Protein AF-A0A015KIU5-F1 (afdb_monomer_lite)

Structure (mmCIF, N/CA/C/O backbone):
data_AF-A0A015KIU5-F1
#
_entry.id   AF-A0A015KIU5-F1
#
loop_
_atom_site.group_PDB
_atom_site.id
_atom_site.type_symbol
_atom_site.label_atom_id
_atom_site.label_alt_id
_atom_site.label_comp_id
_atom_site.label_asym_id
_atom_site.label_entity_id
_atom_site.label_seq_id
_atom_site.pdbx_PDB_ins_code
_atom_site.Cartn_x
_atom_site.Cartn_y
_atom_site.Cartn_z
_atom_site.occupancy
_atom_site.B_iso_or_equiv
_atom_site.auth_seq_id
_atom_site.auth_comp_id
_atom_site.auth_asym_id
_atom_site.auth_atom_id
_atom_site.pdbx_PDB_model_num
ATOM 1 N N . MET A 1 1 ? 1.374 -20.938 0.332 1.00 43.44 1 MET A N 1
ATOM 2 C CA . MET A 1 1 ? 1.729 -19.501 0.377 1.00 43.44 1 MET A CA 1
ATOM 3 C C . MET A 1 1 ? 1.791 -19.027 -1.069 1.00 43.44 1 MET A C 1
ATOM 5 O O . MET A 1 1 ? 2.642 -19.521 -1.791 1.00 43.44 1 MET A O 1
ATOM 9 N N . SER A 1 2 ? 0.833 -18.229 -1.556 1.00 47.91 2 SER A N 1
ATOM 10 C CA . SER A 1 2 ? 0.870 -17.787 -2.961 1.00 47.91 2 SER A CA 1
ATOM 11 C C . SER A 1 2 ? 1.941 -16.708 -3.141 1.00 47.91 2 SER A C 1
ATOM 13 O O . SER A 1 2 ? 2.153 -15.899 -2.233 1.00 47.91 2 SER A O 1
ATOM 15 N N . ALA A 1 3 ? 2.592 -16.682 -4.310 1.00 52.66 3 ALA A N 1
ATOM 16 C CA . ALA A 1 3 ? 3.632 -15.712 -4.683 1.00 52.66 3 ALA A CA 1
ATOM 17 C C . ALA A 1 3 ? 3.230 -14.242 -4.420 1.00 52.66 3 ALA A C 1
ATOM 19 O O . ALA A 1 3 ? 4.080 -13.387 -4.192 1.00 52.66 3 ALA A O 1
ATOM 20 N N . ASN A 1 4 ? 1.923 -13.974 -4.347 1.00 75.88 4 ASN A N 1
ATOM 21 C CA . ASN A 1 4 ? 1.347 -12.664 -4.077 1.00 75.88 4 ASN A CA 1
ATOM 22 C C . ASN A 1 4 ? 1.676 -12.121 -2.667 1.00 75.88 4 ASN A C 1
ATOM 24 O O . ASN A 1 4 ? 1.936 -10.932 -2.511 1.00 75.88 4 ASN A O 1
ATOM 28 N N . LYS A 1 5 ? 1.730 -12.964 -1.620 1.00 92.12 5 LYS A N 1
ATOM 29 C CA . LYS A 1 5 ? 1.952 -12.458 -0.246 1.00 92.12 5 LYS A CA 1
ATOM 30 C C . LYS A 1 5 ? 3.409 -12.081 0.035 1.00 92.12 5 LYS A C 1
ATOM 32 O O . LYS A 1 5 ? 3.657 -11.133 0.772 1.00 92.12 5 LYS A O 1
ATOM 37 N N . PHE A 1 6 ? 4.365 -12.798 -0.552 1.00 94.81 6 PHE A N 1
ATOM 38 C CA . PHE A 1 6 ? 5.786 -12.495 -0.375 1.00 94.81 6 PHE A CA 1
ATOM 39 C C . PHE A 1 6 ? 6.169 -11.173 -1.055 1.00 94.81 6 PHE A C 1
ATOM 41 O O . PHE A 1 6 ? 6.698 -10.281 -0.396 1.00 94.81 6 PHE A O 1
ATOM 48 N N . ALA A 1 7 ? 5.804 -11.006 -2.330 1.00 95.75 7 ALA A N 1
ATOM 49 C CA . ALA A 1 7 ? 6.046 -9.768 -3.073 1.00 95.75 7 ALA A CA 1
ATOM 50 C C . ALA A 1 7 ? 5.358 -8.550 -2.425 1.00 95.75 7 ALA A C 1
ATOM 52 O O . ALA A 1 7 ? 5.914 -7.450 -2.421 1.00 95.75 7 ALA A O 1
ATOM 53 N N . LEU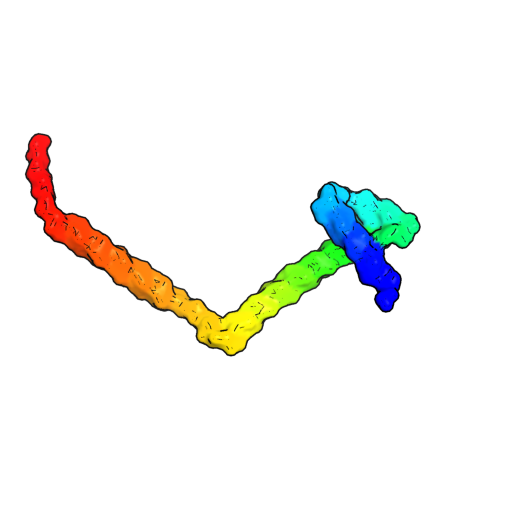 A 1 8 ? 4.172 -8.749 -1.835 1.00 96.44 8 LEU A N 1
ATOM 54 C CA . LEU A 1 8 ? 3.468 -7.716 -1.075 1.00 96.44 8 LEU A CA 1
ATOM 55 C C . LEU A 1 8 ? 4.238 -7.294 0.183 1.00 96.44 8 LEU A C 1
ATOM 57 O O . LEU A 1 8 ? 4.362 -6.100 0.437 1.00 96.44 8 LEU A O 1
ATOM 61 N N . ASN A 1 9 ? 4.777 -8.246 0.951 1.00 97.00 9 ASN A N 1
ATOM 62 C CA . ASN A 1 9 ? 5.579 -7.935 2.137 1.00 97.00 9 ASN A CA 1
ATOM 63 C C . ASN A 1 9 ? 6.840 -7.137 1.776 1.00 97.00 9 ASN A C 1
ATOM 65 O O . ASN A 1 9 ? 7.187 -6.206 2.496 1.00 97.00 9 ASN A O 1
ATOM 69 N N . ILE A 1 10 ? 7.495 -7.468 0.658 1.00 97.12 10 ILE A N 1
ATOM 70 C CA . ILE A 1 10 ? 8.640 -6.694 0.158 1.00 97.12 10 ILE A CA 1
ATOM 71 C C . ILE A 1 10 ? 8.201 -5.272 -0.209 1.00 97.12 10 ILE A C 1
ATOM 73 O O . ILE A 1 10 ? 8.844 -4.318 0.214 1.00 97.12 10 ILE A O 1
ATOM 77 N N . GLY A 1 11 ? 7.094 -5.114 -0.943 1.00 97.31 11 GLY A N 1
ATOM 78 C CA . GLY A 1 11 ? 6.566 -3.789 -1.291 1.00 97.31 11 GLY A CA 1
ATOM 79 C C . GLY A 1 11 ? 6.237 -2.936 -0.060 1.00 97.31 11 GLY A C 1
ATOM 80 O O . GLY A 1 11 ? 6.621 -1.772 -0.000 1.00 97.31 11 GLY A O 1
ATOM 81 N N . LEU A 1 12 ? 5.596 -3.530 0.953 1.00 97.44 12 LEU A N 1
ATOM 82 C CA . LEU A 1 12 ? 5.304 -2.871 2.233 1.00 97.44 12 LEU A CA 1
ATOM 83 C C . LEU A 1 12 ? 6.577 -2.488 2.997 1.00 97.44 12 LEU A C 1
ATOM 85 O O . LEU A 1 12 ? 6.635 -1.416 3.592 1.00 97.44 12 LEU A O 1
ATOM 89 N N . PHE A 1 13 ? 7.597 -3.349 2.977 1.00 97.94 13 PHE A N 1
ATOM 90 C CA . PHE A 1 13 ? 8.886 -3.044 3.586 1.00 97.94 13 PHE A CA 1
ATOM 91 C C . PHE A 1 13 ? 9.545 -1.840 2.902 1.00 97.94 13 PHE A C 1
ATOM 93 O O . PHE A 1 13 ? 9.904 -0.885 3.586 1.00 97.94 13 PHE A O 1
ATOM 100 N N . LEU A 1 14 ? 9.632 -1.839 1.569 1.00 97.44 14 LEU A N 1
ATOM 101 C CA . LEU A 1 14 ? 10.208 -0.730 0.802 1.00 97.44 14 LEU A CA 1
ATOM 102 C C . LEU A 1 14 ? 9.501 0.600 1.108 1.00 97.44 14 LEU A C 1
A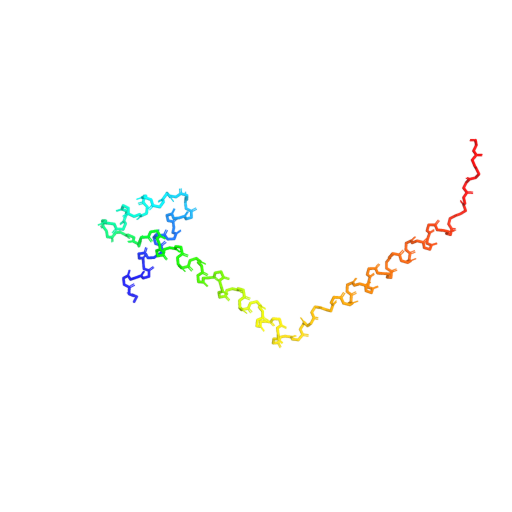TOM 104 O O . LEU A 1 14 ? 10.170 1.576 1.452 1.00 97.44 14 LEU A O 1
ATOM 108 N N . ASP A 1 15 ? 8.167 0.618 1.086 1.00 97.81 15 ASP A N 1
ATOM 109 C CA . ASP A 1 15 ? 7.362 1.785 1.476 1.00 97.81 15 ASP A CA 1
ATOM 110 C C . ASP A 1 15 ? 7.685 2.250 2.909 1.00 97.81 15 ASP A C 1
ATOM 112 O O . ASP A 1 15 ? 7.966 3.427 3.131 1.00 97.81 15 ASP A O 1
ATOM 116 N N . SER A 1 16 ? 7.773 1.326 3.874 1.00 97.06 16 SER A N 1
ATOM 117 C CA . SER A 1 16 ? 8.102 1.659 5.271 1.00 97.06 16 SER A CA 1
ATOM 118 C C . SER A 1 16 ? 9.522 2.205 5.476 1.00 97.06 16 SER A C 1
ATOM 120 O O . SER A 1 16 ? 9.760 2.950 6.424 1.00 97.06 16 SER A O 1
ATOM 122 N N . THR A 1 17 ? 10.462 1.868 4.585 1.00 97.25 17 THR A N 1
ATOM 123 C CA . THR A 1 17 ? 11.835 2.407 4.599 1.00 97.25 17 THR A CA 1
ATOM 124 C C . THR A 1 17 ? 11.954 3.790 3.952 1.00 97.25 17 THR A C 1
ATOM 126 O O . THR A 1 17 ? 13.045 4.353 3.922 1.00 97.25 17 THR A O 1
ATOM 129 N N . GLY A 1 18 ? 10.851 4.345 3.437 1.00 96.75 18 GLY A N 1
ATOM 130 C CA . GLY A 1 18 ? 10.843 5.626 2.732 1.00 96.75 18 GLY A CA 1
ATOM 131 C C . GLY A 1 18 ? 11.283 5.528 1.269 1.00 96.75 18 GLY A C 1
ATOM 132 O O . GLY A 1 18 ? 11.691 6.535 0.692 1.00 96.75 18 GLY A O 1
ATOM 133 N N . SER A 1 19 ? 11.220 4.337 0.662 1.00 97.81 19 SER A N 1
ATOM 134 C CA . SER A 1 19 ? 11.451 4.188 -0.780 1.00 97.81 19 SER A CA 1
ATOM 135 C C . SER A 1 19 ? 10.388 4.950 -1.572 1.00 97.81 19 SER A C 1
ATOM 137 O O . SER A 1 19 ? 9.213 4.936 -1.209 1.00 97.81 19 SER A O 1
ATOM 139 N N . THR A 1 20 ? 10.780 5.586 -2.677 1.00 98.19 20 THR A N 1
ATOM 140 C CA . THR A 1 20 ? 9.819 6.285 -3.542 1.00 98.19 20 THR A CA 1
ATOM 141 C C . THR A 1 20 ? 8.961 5.299 -4.334 1.00 98.19 20 THR A C 1
ATOM 143 O O . THR A 1 20 ? 9.366 4.156 -4.574 1.00 98.19 20 THR A O 1
ATOM 146 N N . ASN A 1 21 ? 7.801 5.754 -4.812 1.00 98.12 21 ASN A N 1
ATOM 147 C CA . ASN A 1 21 ? 6.916 4.941 -5.648 1.00 98.12 21 ASN A CA 1
ATOM 148 C C . ASN A 1 21 ? 7.621 4.446 -6.918 1.00 98.12 21 ASN A C 1
ATOM 150 O O . ASN A 1 21 ? 7.455 3.292 -7.302 1.00 98.12 21 ASN A O 1
ATOM 154 N N . GLU A 1 22 ? 8.482 5.270 -7.520 1.00 98.38 22 GLU A N 1
ATOM 155 C CA . GLU A 1 22 ? 9.275 4.899 -8.695 1.00 98.38 22 GLU A CA 1
ATOM 156 C C . GLU A 1 22 ? 10.270 3.780 -8.371 1.00 98.38 22 GLU A C 1
ATOM 158 O O . GLU A 1 22 ? 10.469 2.876 -9.183 1.00 98.38 22 GLU A O 1
ATOM 163 N N . SER A 1 23 ? 10.873 3.817 -7.178 1.00 98.12 23 SER A N 1
ATOM 164 C CA . SER A 1 23 ? 11.802 2.783 -6.711 1.00 98.12 23 SER A CA 1
ATOM 165 C C . SER A 1 23 ? 11.071 1.458 -6.478 1.00 98.12 23 SER A C 1
ATOM 167 O O . SER A 1 23 ? 11.544 0.401 -6.896 1.00 98.12 23 SER A O 1
ATOM 169 N N . ILE A 1 24 ? 9.879 1.509 -5.877 1.00 97.94 24 ILE A N 1
ATOM 170 C CA . ILE A 1 24 ? 9.016 0.336 -5.679 1.00 97.94 24 ILE A CA 1
ATOM 171 C C . ILE A 1 24 ? 8.558 -0.232 -7.031 1.00 97.94 24 ILE A C 1
ATOM 173 O O . ILE A 1 24 ? 8.609 -1.443 -7.246 1.00 97.94 24 ILE A O 1
ATOM 177 N N . ASP A 1 25 ? 8.178 0.623 -7.980 1.00 98.25 25 ASP A N 1
ATOM 178 C CA . ASP A 1 25 ? 7.761 0.199 -9.317 1.00 98.25 25 ASP A CA 1
ATOM 179 C C . ASP A 1 25 ? 8.924 -0.359 -10.149 1.00 98.25 25 ASP A C 1
ATOM 181 O O . ASP A 1 25 ? 8.724 -1.265 -10.961 1.00 98.25 25 ASP A O 1
ATOM 185 N N . ALA A 1 26 ? 10.151 0.119 -9.938 1.00 98.19 26 ALA A N 1
ATOM 186 C CA . ALA A 1 26 ? 11.341 -0.485 -10.530 1.00 98.19 26 ALA A CA 1
ATOM 187 C C . ALA A 1 26 ? 11.556 -1.917 -10.009 1.00 98.19 26 ALA A C 1
ATOM 189 O O . ALA A 1 26 ? 11.748 -2.835 -10.808 1.00 98.19 26 ALA A O 1
ATOM 190 N N . MET A 1 27 ? 11.433 -2.126 -8.693 1.00 96.75 27 MET A N 1
ATOM 191 C CA . MET A 1 27 ? 11.511 -3.454 -8.067 1.00 96.75 27 MET A CA 1
ATOM 192 C C . MET A 1 27 ? 10.374 -4.380 -8.527 1.00 96.75 27 MET A C 1
ATOM 194 O O . MET A 1 27 ? 10.574 -5.585 -8.705 1.00 96.75 27 MET A O 1
ATOM 198 N N . HIS A 1 28 ? 9.195 -3.817 -8.797 1.00 96.69 28 HIS A N 1
ATOM 199 C CA . HIS A 1 28 ? 8.081 -4.542 -9.394 1.00 96.69 28 HIS A CA 1
ATOM 200 C C . HIS A 1 28 ? 8.370 -4.989 -10.832 1.00 96.69 28 HIS A C 1
ATOM 202 O O . HIS A 1 28 ? 8.124 -6.146 -11.173 1.00 96.69 28 HIS A O 1
ATOM 208 N N . LYS A 1 29 ? 8.941 -4.110 -11.666 1.00 97.50 29 LYS A N 1
ATOM 209 C CA . LYS A 1 29 ? 9.281 -4.412 -13.069 1.00 97.50 29 LYS A CA 1
ATOM 210 C C . LYS A 1 29 ? 10.280 -5.561 -13.209 1.00 97.50 29 LYS A C 1
ATOM 212 O O . LYS A 1 29 ? 10.200 -6.304 -14.181 1.00 97.50 29 LYS A O 1
ATOM 217 N N . ILE A 1 30 ? 11.185 -5.727 -12.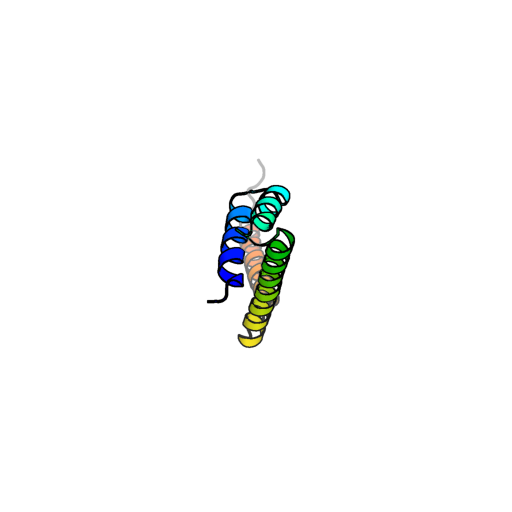243 1.00 96.50 30 ILE A N 1
ATOM 218 C CA . ILE A 1 30 ? 12.130 -6.857 -12.201 1.00 96.50 30 ILE A CA 1
ATOM 219 C C . ILE A 1 30 ? 11.570 -8.095 -11.474 1.00 96.50 30 ILE A C 1
ATOM 221 O O . ILE A 1 30 ? 12.289 -9.072 -11.283 1.00 96.50 30 ILE A O 1
ATOM 225 N N . GLY A 1 31 ? 10.298 -8.069 -11.061 1.00 94.94 31 GLY A N 1
ATOM 226 C CA . GLY A 1 31 ? 9.602 -9.204 -10.450 1.00 94.94 31 GLY A CA 1
ATOM 227 C C . GLY A 1 31 ? 9.915 -9.449 -8.971 1.00 94.94 31 GLY A C 1
ATOM 228 O O . GLY A 1 31 ? 9.561 -10.505 -8.450 1.00 94.94 31 GLY A O 1
ATOM 229 N N . VAL A 1 32 ? 10.566 -8.505 -8.283 1.00 94.75 32 VAL A N 1
ATOM 230 C CA . VAL A 1 32 ? 10.963 -8.660 -6.871 1.00 94.75 32 VAL A CA 1
ATOM 231 C C . VAL A 1 32 ? 9.836 -8.267 -5.911 1.00 94.75 32 VAL A C 1
ATOM 233 O O . VAL A 1 32 ? 9.652 -8.911 -4.878 1.00 94.75 32 VAL A O 1
ATOM 236 N N . SER A 1 33 ? 9.063 -7.230 -6.237 1.00 96.44 33 SER A N 1
ATOM 237 C CA . SER A 1 33 ? 7.980 -6.717 -5.388 1.00 96.44 33 SER A CA 1
ATOM 238 C C . SER A 1 33 ? 6.663 -6.532 -6.146 1.00 96.44 33 SER A C 1
ATOM 240 O O . SER A 1 33 ? 6.552 -6.754 -7.354 1.00 96.44 33 SER A O 1
ATOM 242 N N . VAL A 1 34 ? 5.630 -6.105 -5.421 1.00 96.81 34 VAL A N 1
ATOM 243 C CA . VAL A 1 34 ? 4.433 -5.495 -6.020 1.00 96.81 34 VAL A CA 1
ATOM 244 C C . VAL A 1 34 ? 4.691 -4.025 -6.377 1.00 96.81 34 VAL A C 1
ATOM 246 O O . VAL A 1 34 ? 5.638 -3.428 -5.862 1.00 96.81 34 VAL A O 1
ATOM 249 N N . CYS A 1 35 ? 3.849 -3.448 -7.239 1.00 97.00 35 CYS A N 1
ATOM 250 C CA . CYS A 1 35 ? 3.885 -2.021 -7.569 1.00 97.00 35 CYS A CA 1
ATOM 251 C C . CYS A 1 35 ? 3.407 -1.149 -6.400 1.00 97.00 35 CYS A C 1
ATOM 253 O O . CYS A 1 35 ? 2.649 -1.611 -5.536 1.00 97.00 35 CYS A O 1
ATOM 255 N N . ALA A 1 36 ? 3.784 0.129 -6.415 1.00 97.81 36 ALA A N 1
ATOM 256 C CA . ALA A 1 36 ? 3.412 1.097 -5.385 1.00 97.81 36 ALA A CA 1
ATOM 257 C C . ALA A 1 36 ? 1.885 1.187 -5.205 1.00 97.81 36 ALA A C 1
ATOM 259 O O . ALA A 1 36 ? 1.378 1.133 -4.086 1.00 97.81 36 ALA A O 1
ATOM 260 N N . GLY A 1 37 ? 1.126 1.165 -6.307 1.00 97.56 37 GLY A N 1
ATOM 261 C CA . GLY A 1 37 ? -0.340 1.180 -6.253 1.00 97.56 37 GLY A CA 1
ATOM 262 C C . GLY A 1 37 ? -0.951 -0.019 -5.510 1.00 97.56 37 GLY A C 1
ATOM 263 O O . GLY A 1 37 ? -1.978 0.115 -4.844 1.00 97.56 37 GLY A O 1
ATOM 264 N N . THR A 1 38 ? -0.310 -1.192 -5.561 1.00 96.81 38 THR A N 1
ATOM 265 C CA . THR A 1 38 ? -0.760 -2.367 -4.794 1.00 96.81 38 THR A CA 1
ATOM 266 C C . THR A 1 38 ? -0.489 -2.191 -3.300 1.00 96.81 38 THR A C 1
ATOM 268 O O . THR A 1 38 ? -1.324 -2.580 -2.477 1.00 96.81 38 THR A O 1
ATOM 271 N N . VAL A 1 39 ? 0.647 -1.585 -2.943 1.00 96.94 39 VAL A N 1
ATOM 272 C CA . VAL A 1 39 ? 0.985 -1.245 -1.553 1.00 96.94 39 VAL A CA 1
ATOM 273 C C . VAL A 1 39 ? -0.039 -0.262 -0.980 1.00 96.94 39 VAL A C 1
ATOM 275 O O . VAL A 1 39 ? -0.617 -0.527 0.078 1.00 96.94 39 VAL A O 1
ATOM 278 N N . ASP A 1 40 ? -0.352 0.807 -1.711 1.00 97.44 40 ASP A N 1
ATOM 279 C CA . ASP A 1 40 ? -1.327 1.822 -1.294 1.00 97.44 40 ASP A CA 1
ATOM 280 C C . ASP A 1 40 ? -2.741 1.261 -1.140 1.00 97.44 40 ASP A C 1
ATOM 282 O O . ASP A 1 40 ? -3.436 1.548 -0.155 1.00 97.44 40 ASP A O 1
ATOM 286 N N . LEU A 1 41 ? -3.169 0.401 -2.070 1.00 96.50 41 LEU A N 1
ATOM 287 C CA . LEU A 1 41 ? -4.454 -0.283 -1.965 1.00 96.50 41 LEU A CA 1
ATOM 288 C C . LEU A 1 41 ? -4.515 -1.152 -0.701 1.00 96.50 41 LEU A C 1
ATOM 290 O O . LEU A 1 41 ? -5.537 -1.169 -0.006 1.00 96.50 41 LEU A O 1
ATOM 294 N N . HIS A 1 42 ? -3.423 -1.851 -0.383 1.00 95.88 42 HIS A N 1
ATOM 295 C CA . HIS A 1 42 ? -3.341 -2.686 0.808 1.00 95.88 42 HIS A CA 1
ATOM 296 C C . HIS A 1 42 ? -3.396 -1.857 2.098 1.00 95.88 42 HIS A C 1
ATOM 298 O O . HIS A 1 42 ? -4.204 -2.159 2.979 1.00 95.88 42 HIS A O 1
ATOM 304 N N . LYS A 1 43 ? -2.620 -0.769 2.184 1.00 95.12 43 LYS A N 1
ATOM 305 C CA . LYS A 1 43 ? -2.645 0.180 3.312 1.00 95.12 43 LYS A CA 1
ATOM 306 C C . LYS A 1 43 ? -4.041 0.768 3.513 1.00 95.12 43 LYS A C 1
ATOM 308 O O . LYS A 1 43 ? -4.566 0.773 4.626 1.00 95.12 43 LYS A O 1
ATOM 313 N N . THR A 1 44 ? -4.688 1.176 2.422 1.00 95.56 44 THR A N 1
ATOM 314 C CA . THR A 1 44 ? -6.054 1.716 2.443 1.00 95.56 44 THR A CA 1
ATOM 315 C C . THR A 1 44 ? -7.068 0.682 2.928 1.00 95.56 44 THR A C 1
ATOM 317 O O . THR A 1 44 ? -7.988 1.018 3.677 1.00 95.56 44 THR A O 1
ATOM 320 N N . LYS A 1 45 ? -6.916 -0.585 2.523 1.00 95.31 45 LYS A N 1
ATOM 321 C CA . LYS A 1 45 ? -7.766 -1.676 3.006 1.00 95.31 45 LYS A CA 1
ATOM 322 C C . LYS A 1 45 ? -7.599 -1.880 4.513 1.00 95.31 45 LYS A C 1
ATOM 324 O O . LYS A 1 45 ? -8.603 -1.882 5.213 1.00 95.31 45 LYS A O 1
ATOM 329 N N . ILE A 1 46 ? -6.363 -1.945 5.013 1.00 92.50 46 ILE A N 1
ATOM 330 C CA . ILE A 1 46 ? -6.084 -2.064 6.453 1.00 92.50 46 ILE A CA 1
ATOM 331 C C . ILE A 1 46 ? -6.706 -0.896 7.229 1.00 92.50 46 ILE A C 1
ATOM 333 O O . ILE A 1 46 ? -7.377 -1.120 8.233 1.00 92.50 46 ILE A O 1
ATOM 337 N N . ALA A 1 47 ? -6.534 0.342 6.759 1.00 93.62 47 ALA A N 1
ATOM 338 C CA . ALA A 1 47 ? -7.093 1.519 7.422 1.00 93.62 47 ALA A CA 1
ATOM 339 C C . ALA A 1 47 ? -8.632 1.481 7.488 1.00 93.62 47 ALA A C 1
ATOM 341 O O . ALA A 1 47 ? -9.221 1.810 8.522 1.00 93.62 47 ALA A O 1
ATOM 342 N N . ARG A 1 48 ? -9.290 1.046 6.403 1.00 94.00 48 ARG A N 1
ATOM 343 C CA . ARG A 1 48 ? -10.749 0.858 6.369 1.00 94.00 48 ARG A CA 1
ATOM 344 C C . ARG A 1 48 ? -11.202 -0.245 7.318 1.00 94.00 48 ARG A C 1
ATOM 346 O O . ARG A 1 48 ? -12.098 -0.003 8.123 1.00 94.00 48 ARG A O 1
ATOM 353 N N . ASP A 1 49 ? -10.570 -1.411 7.250 1.00 94.50 49 ASP A N 1
ATOM 354 C CA . ASP A 1 49 ? -10.934 -2.575 8.059 1.00 94.50 49 ASP A CA 1
ATOM 355 C C . ASP A 1 49 ? -10.725 -2.277 9.554 1.00 94.50 49 ASP A C 1
ATOM 357 O O . ASP A 1 49 ? -11.589 -2.575 10.373 1.00 94.50 49 ASP A O 1
ATOM 361 N N . HIS A 1 50 ? -9.641 -1.581 9.917 1.00 92.44 50 HIS A N 1
ATOM 362 C CA . HIS A 1 50 ? -9.381 -1.154 11.293 1.00 92.44 50 HIS A CA 1
ATOM 363 C C . HIS A 1 50 ? -10.464 -0.204 11.827 1.00 92.44 50 HIS A C 1
ATOM 365 O O . HIS A 1 50 ? -10.960 -0.389 12.939 1.00 92.44 50 HIS A O 1
ATOM 371 N N . LYS A 1 51 ? -10.885 0.784 11.025 1.00 87.50 51 LYS A N 1
ATOM 372 C CA . LYS A 1 51 ? -11.972 1.703 11.395 1.00 87.50 51 LYS A CA 1
ATOM 373 C C . LYS A 1 51 ? -13.288 0.956 11.630 1.00 87.50 51 LYS A C 1
ATOM 375 O O . LYS A 1 51 ? -13.987 1.245 12.602 1.00 87.50 51 LYS A O 1
ATOM 380 N N . THR A 1 52 ? -13.621 0.015 10.749 1.00 91.19 52 THR A N 1
ATOM 381 C CA . THR A 1 52 ? -14.827 -0.811 10.875 1.00 91.19 52 THR A CA 1
ATOM 382 C C . THR A 1 52 ? -14.756 -1.695 12.116 1.00 91.19 52 THR A C 1
ATOM 384 O O . THR A 1 52 ? -15.669 -1.637 12.936 1.00 91.19 52 THR A O 1
ATOM 387 N N . ASN A 1 53 ? -13.643 -2.401 12.330 1.00 90.50 53 ASN A N 1
ATOM 388 C CA . ASN A 1 53 ? -13.450 -3.276 13.488 1.00 90.50 53 ASN A CA 1
ATOM 389 C C . ASN A 1 53 ? -13.555 -2.516 14.816 1.00 90.50 53 ASN A C 1
ATOM 391 O O . ASN A 1 53 ? -14.174 -3.007 15.757 1.00 90.50 53 ASN A O 1
ATOM 395 N N . ILE A 1 54 ? -12.998 -1.302 14.902 1.00 87.06 54 ILE A N 1
ATOM 396 C CA . ILE A 1 54 ? -13.153 -0.449 16.088 1.00 87.06 54 ILE A CA 1
ATOM 397 C C . ILE A 1 54 ? -14.631 -0.123 16.319 1.00 87.06 54 ILE A C 1
ATOM 399 O O . ILE A 1 54 ? -15.132 -0.276 17.433 1.00 87.06 54 ILE A O 1
ATOM 403 N N . LYS A 1 55 ? -15.342 0.320 15.278 1.00 86.44 55 LYS A N 1
ATOM 404 C CA . LYS A 1 55 ? -16.763 0.669 15.382 1.00 86.44 55 LYS A CA 1
ATOM 405 C C . LYS A 1 55 ? -17.596 -0.528 15.844 1.00 86.44 55 LYS A C 1
ATOM 407 O O . LYS A 1 55 ? -18.400 -0.383 16.762 1.00 86.44 55 LYS A O 1
ATOM 412 N N . GLU A 1 56 ? -17.382 -1.690 15.238 1.00 88.12 56 GLU A N 1
ATOM 413 C CA . GLU A 1 56 ? -18.064 -2.932 15.598 1.00 88.12 56 GLU A CA 1
ATOM 414 C C . GLU A 1 56 ? -17.761 -3.341 17.038 1.00 88.12 56 GLU A C 1
ATOM 416 O O . GLU A 1 56 ? -18.687 -3.649 17.784 1.00 88.12 56 GLU A O 1
ATOM 421 N N . TYR A 1 57 ? -16.500 -3.249 17.470 1.00 85.81 57 TYR A N 1
ATOM 422 C CA . TYR A 1 57 ? -16.116 -3.519 18.852 1.00 85.81 57 TYR A CA 1
ATOM 423 C C . TYR A 1 57 ? -16.888 -2.631 19.836 1.00 85.81 57 TYR A C 1
ATOM 425 O O . TYR A 1 57 ? -17.451 -3.138 20.806 1.00 85.81 57 TYR A O 1
ATOM 433 N N . PHE A 1 58 ? -16.983 -1.321 19.589 1.00 80.50 58 PHE A N 1
ATOM 434 C CA . PHE A 1 58 ? -17.735 -0.416 20.466 1.00 80.50 58 PHE A CA 1
ATOM 435 C C . PHE A 1 58 ? -19.247 -0.688 20.457 1.00 80.50 58 PHE A C 1
ATOM 437 O O . PHE A 1 58 ? -19.872 -0.665 21.519 1.00 80.50 58 PHE A O 1
ATOM 444 N N . GLN A 1 59 ? -19.823 -1.001 19.293 1.00 82.12 59 GLN A N 1
ATOM 445 C CA . GLN A 1 59 ? -21.240 -1.352 19.163 1.00 82.12 59 GLN A CA 1
ATOM 446 C C . GLN A 1 59 ? -21.581 -2.666 19.883 1.00 82.12 59 GLN A C 1
ATOM 448 O O . GLN A 1 59 ? -22.560 -2.728 20.625 1.00 82.12 59 GLN A O 1
ATOM 453 N N . GLN A 1 60 ? -20.757 -3.702 19.708 1.00 82.38 60 GLN A N 1
ATOM 454 C CA . GLN A 1 60 ? -20.948 -5.013 20.333 1.00 82.38 60 GLN A CA 1
ATOM 455 C C . GLN A 1 60 ? -20.754 -4.959 21.850 1.00 82.38 60 GLN A C 1
ATOM 457 O O . GLN A 1 60 ? -21.489 -5.607 22.592 1.00 82.38 60 GLN A O 1
ATOM 462 N N . ASN A 1 61 ? -19.806 -4.152 22.328 1.00 77.75 61 ASN A N 1
ATOM 463 C CA . ASN A 1 61 ? -19.501 -4.066 23.753 1.00 77.75 61 ASN A CA 1
ATOM 464 C C . ASN A 1 61 ? -20.422 -3.113 24.530 1.00 77.75 61 ASN A C 1
ATOM 466 O O . ASN A 1 61 ? -20.159 -2.887 25.710 1.00 77.75 61 ASN A O 1
ATOM 470 N N . LYS A 1 62 ? -21.469 -2.535 23.905 1.00 59.25 62 LYS A N 1
ATOM 471 C CA . LYS A 1 62 ? -22.386 -1.533 24.501 1.00 59.25 62 LYS A CA 1
ATOM 472 C C . LYS A 1 62 ? -21.671 -0.479 25.352 1.00 59.25 62 LYS A C 1
ATOM 474 O O . LYS A 1 62 ? -22.257 0.110 26.259 1.00 59.25 62 LYS A O 1
ATOM 479 N N . LYS A 1 63 ? -20.403 -0.201 25.048 1.00 57.25 63 LYS A N 1
ATOM 480 C CA . LYS A 1 63 ? -19.726 0.983 25.543 1.00 57.25 63 LYS A CA 1
ATOM 481 C C . LYS A 1 63 ? -20.200 2.087 24.620 1.00 57.25 63 LYS A C 1
ATOM 483 O O . LYS A 1 63 ? -19.451 2.568 23.776 1.00 57.25 63 LYS A O 1
ATOM 488 N N . GLU A 1 64 ? -21.474 2.457 24.777 1.00 55.91 64 GLU A N 1
ATOM 489 C CA . GLU A 1 64 ? -21.828 3.857 24.637 1.00 55.91 64 GLU A CA 1
ATOM 490 C C . GLU A 1 64 ? -20.783 4.563 25.480 1.00 55.91 64 GLU A C 1
ATOM 492 O O . GLU A 1 64 ? -20.772 4.412 26.697 1.00 55.91 64 GLU A O 1
ATOM 497 N N . VAL A 1 65 ? -19.795 5.184 24.844 1.00 59.00 65 VAL A N 1
ATOM 498 C CA . VAL A 1 65 ? -18.975 6.160 25.537 1.00 59.00 65 VAL A CA 1
ATOM 499 C C . VAL A 1 65 ? -19.999 7.236 25.849 1.00 59.00 65 VAL A C 1
ATOM 501 O O . VAL A 1 65 ? -20.409 7.927 24.912 1.00 59.00 65 VAL A O 1
ATOM 504 N N . PRO A 1 66 ? -20.537 7.335 27.078 1.00 50.31 66 PRO A N 1
ATOM 505 C CA . PRO A 1 66 ? -21.604 8.271 27.304 1.00 50.31 66 PRO A CA 1
ATOM 506 C C . PRO A 1 66 ? -20.875 9.600 27.307 1.00 50.31 66 PRO A C 1
ATOM 508 O O . PRO A 1 66 ? -20.212 9.972 28.270 1.00 50.31 66 PRO A O 1
ATOM 511 N N . MET A 1 67 ? -20.968 10.332 26.206 1.00 49.97 67 MET A N 1
ATOM 512 C CA . MET A 1 67 ? -20.570 11.734 26.146 1.00 49.97 67 MET A CA 1
ATOM 513 C C . MET A 1 67 ? -21.169 12.507 27.346 1.00 49.97 67 MET A C 1
ATOM 515 O O . MET A 1 67 ? -20.573 13.451 27.851 1.00 49.97 67 MET A O 1
ATOM 519 N N . LEU A 1 68 ? -22.288 12.008 27.887 1.00 51.88 68 LEU A N 1
ATOM 520 C CA . LEU A 1 68 ? -22.948 12.431 29.120 1.00 51.88 68 LEU A CA 1
ATOM 521 C C . LEU A 1 68 ? -22.170 12.153 30.426 1.00 51.88 68 LEU A C 1
ATOM 523 O O . LEU A 1 68 ? -22.222 12.996 31.320 1.00 51.88 68 LEU A O 1
ATOM 527 N N . THR A 1 69 ? -21.436 11.039 30.577 1.00 51.66 69 THR A N 1
ATOM 528 C CA . THR A 1 69 ? -20.645 10.798 31.804 1.00 51.66 69 THR A CA 1
ATOM 529 C C . THR A 1 69 ? -19.425 11.706 31.858 1.00 51.66 69 THR A C 1
ATOM 531 O O . THR A 1 69 ? -19.140 12.258 32.915 1.00 51.66 69 THR A O 1
ATOM 534 N N . TRP A 1 70 ? -18.769 11.961 30.722 1.00 51.03 70 TRP A N 1
ATOM 535 C CA . TRP A 1 70 ? -17.661 12.921 30.643 1.00 51.03 70 TRP A CA 1
ATOM 536 C C . TRP A 1 70 ? -18.109 14.348 30.982 1.00 51.03 70 TRP A C 1
ATOM 538 O O . TRP A 1 70 ? -17.436 15.034 31.750 1.00 51.03 70 TRP A O 1
ATOM 548 N N . LEU A 1 71 ? -19.274 14.775 30.479 1.00 56.31 71 LEU A N 1
ATOM 549 C CA . LEU A 1 71 ? -19.849 16.083 30.805 1.00 56.31 71 LEU A CA 1
ATOM 550 C C . LEU A 1 71 ? -20.268 16.184 32.276 1.00 56.31 71 LEU A C 1
ATOM 552 O O . LEU A 1 71 ? -19.999 17.200 32.907 1.00 56.31 71 LEU A O 1
ATOM 556 N N . SER A 1 72 ? -20.880 15.141 32.844 1.00 64.75 72 SER A N 1
ATOM 557 C CA . SER A 1 72 ? -21.295 15.132 34.252 1.00 64.75 72 SER A CA 1
ATOM 558 C C . SER A 1 72 ? -20.096 15.156 35.207 1.00 64.75 72 SER A C 1
ATOM 560 O O . SER A 1 72 ? -20.059 15.975 36.127 1.00 64.75 72 SER A O 1
ATOM 562 N N . THR A 1 73 ? -19.076 14.327 34.959 1.00 63.03 73 THR A N 1
ATOM 563 C CA . THR A 1 73 ? -17.843 14.323 35.758 1.00 63.03 73 THR A CA 1
ATOM 564 C C . THR A 1 73 ? -17.087 15.646 35.616 1.00 63.03 73 THR A C 1
ATOM 566 O O . THR A 1 73 ? -16.641 16.198 36.622 1.00 63.03 73 THR A O 1
ATOM 569 N N . GLY A 1 74 ? -17.009 16.204 34.402 1.00 63.91 74 GLY A N 1
ATOM 570 C CA . GLY A 1 74 ? -16.442 17.532 34.164 1.00 63.91 74 GLY A CA 1
ATOM 571 C C . GLY A 1 74 ? -17.194 18.633 34.919 1.00 63.91 74 GLY A C 1
ATOM 572 O O . GLY A 1 74 ? -16.580 19.411 35.645 1.00 63.91 74 GLY A O 1
ATOM 573 N N . HIS A 1 75 ? -18.526 18.647 34.837 1.00 66.56 75 HIS A N 1
ATOM 574 C CA . HIS A 1 75 ? -19.375 19.634 35.507 1.00 66.56 75 HIS A CA 1
ATOM 575 C C . HIS A 1 75 ? -19.270 19.562 37.038 1.00 66.56 75 HIS A C 1
ATOM 577 O O . HIS A 1 75 ? -19.213 20.595 37.712 1.00 66.56 75 HIS A O 1
ATOM 583 N N . HIS A 1 76 ? -19.195 18.34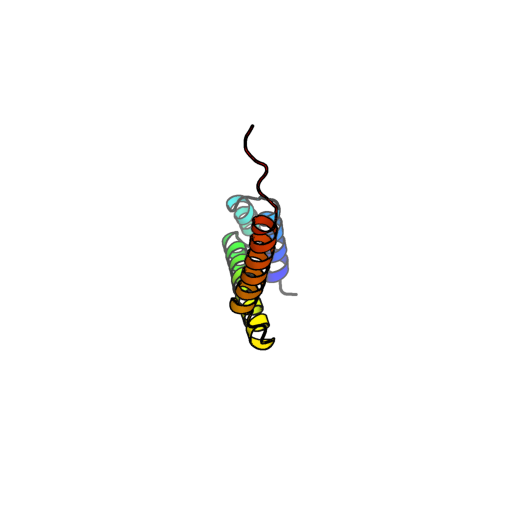9 37.593 1.00 71.31 76 HIS A N 1
ATOM 584 C CA . HIS A 1 76 ? -19.000 18.139 39.024 1.00 71.31 76 HIS A CA 1
ATOM 585 C C . HIS A 1 76 ? -17.632 18.656 39.492 1.00 71.31 76 HIS A C 1
ATOM 587 O O . HIS A 1 76 ? -17.560 19.353 40.504 1.00 71.31 76 HIS A O 1
ATOM 593 N N . MET A 1 77 ? -16.558 18.396 38.737 1.00 68.94 77 MET A N 1
ATOM 594 C CA . MET A 1 77 ? -15.221 18.910 39.061 1.00 68.94 77 MET A CA 1
ATOM 595 C C . MET A 1 77 ? -15.154 20.440 38.976 1.00 68.94 77 MET A C 1
ATOM 597 O O . MET A 1 77 ? -14.659 21.069 39.910 1.00 68.94 77 MET A O 1
ATOM 601 N N . THR A 1 78 ? -15.718 21.052 37.928 1.00 65.38 78 THR A N 1
ATOM 602 C CA . THR A 1 78 ? -15.796 22.518 37.805 1.00 65.38 78 THR A CA 1
ATOM 603 C C . THR A 1 78 ? -16.577 23.130 38.966 1.00 65.38 78 THR A C 1
ATOM 605 O O . THR A 1 78 ? -16.104 24.072 39.595 1.00 65.38 78 THR A O 1
ATOM 608 N N . THR A 1 79 ? -17.730 22.559 39.320 1.00 70.19 79 THR A N 1
ATOM 609 C CA . THR A 1 79 ? -18.541 23.055 40.442 1.00 70.19 79 THR A CA 1
ATOM 610 C C . THR A 1 79 ? -17.807 22.922 41.777 1.00 70.19 79 THR A C 1
ATOM 612 O O . THR A 1 79 ? -17.862 23.836 42.601 1.00 70.19 79 THR A O 1
ATOM 615 N N . CYS A 1 80 ? -17.107 21.808 42.006 1.00 66.94 80 CYS A N 1
ATOM 616 C CA . CYS A 1 80 ? -16.375 21.574 43.248 1.00 66.94 80 CYS A CA 1
ATOM 617 C C . CYS A 1 80 ? -15.195 22.551 43.398 1.00 66.94 80 CYS A C 1
ATOM 619 O O . CYS A 1 80 ? -15.026 23.153 44.456 1.00 66.94 80 CYS A O 1
ATOM 621 N N . ILE A 1 81 ? -14.441 22.788 42.320 1.00 65.56 81 ILE A N 1
ATOM 622 C CA . ILE A 1 81 ? -13.312 23.728 42.307 1.00 65.56 81 ILE A CA 1
ATOM 623 C C . ILE A 1 81 ? -13.795 25.176 42.479 1.00 65.56 81 ILE A C 1
ATOM 625 O O . ILE A 1 81 ? -13.254 25.908 43.305 1.00 65.56 81 ILE A O 1
ATOM 629 N N . CYS A 1 82 ? -14.847 25.593 41.767 1.00 61.03 82 CYS A N 1
ATOM 630 C CA . CYS A 1 82 ? -15.378 26.952 41.889 1.00 61.03 82 CYS A CA 1
ATOM 631 C C . CYS A 1 82 ? -15.899 27.250 43.303 1.00 61.03 82 CYS A C 1
ATOM 633 O O . CYS A 1 82 ? -15.640 28.335 43.816 1.00 61.03 82 CYS A O 1
ATOM 635 N N . LYS A 1 83 ? -16.555 26.285 43.966 1.00 62.19 83 LYS A N 1
ATOM 636 C CA . LYS A 1 83 ? -16.998 26.438 45.364 1.00 62.19 83 LYS A CA 1
ATOM 637 C C . LYS A 1 83 ? -15.831 26.624 46.336 1.00 62.19 83 LYS A C 1
ATOM 639 O O . LYS A 1 83 ? -15.932 27.451 47.239 1.00 62.19 83 LYS A O 1
ATOM 644 N N . GLN A 1 84 ? -14.734 25.888 46.141 1.00 59.25 84 GLN A N 1
ATOM 645 C CA . GLN A 1 84 ? -13.521 26.032 46.954 1.00 59.25 84 GLN A CA 1
ATOM 646 C C . GLN A 1 84 ? -12.908 27.429 46.792 1.00 59.25 84 GLN A C 1
ATOM 648 O O . GLN A 1 84 ? -12.566 28.063 47.784 1.00 59.25 84 GLN A O 1
ATOM 653 N N . ILE A 1 85 ? -12.856 27.955 45.563 1.00 58.94 85 ILE A N 1
ATOM 654 C CA . ILE A 1 85 ? -12.315 29.295 45.277 1.00 58.94 85 ILE A CA 1
ATOM 655 C C . ILE A 1 85 ? -13.188 30.401 45.895 1.00 58.94 85 ILE A C 1
ATOM 657 O O . ILE A 1 85 ? -12.657 31.347 46.466 1.00 58.94 85 ILE A O 1
ATOM 661 N N . THR A 1 86 ? -14.519 30.278 45.846 1.00 58.69 86 THR A N 1
ATOM 662 C CA . THR A 1 86 ? -15.438 31.265 46.450 1.00 58.69 86 THR A CA 1
ATOM 663 C C . THR A 1 86 ? -15.529 31.184 47.975 1.00 58.69 86 THR A C 1
ATOM 665 O O . THR A 1 86 ? -16.033 32.111 48.601 1.00 58.69 86 THR A O 1
ATOM 668 N N . SER A 1 87 ? -15.086 30.076 48.577 1.00 57.59 87 SER A N 1
ATOM 669 C CA . SER A 1 87 ? -15.094 29.880 50.033 1.00 57.59 87 SER A CA 1
ATOM 670 C C . SER A 1 87 ? -13.830 30.413 50.719 1.00 57.59 87 SER A C 1
ATOM 672 O O . SER A 1 87 ? -13.776 30.423 51.950 1.00 57.59 87 SER A O 1
ATOM 674 N N . TYR A 1 88 ? -12.818 30.842 49.958 1.00 55.81 88 TYR A N 1
ATOM 675 C CA . TYR A 1 88 ? -11.657 31.538 50.506 1.00 55.81 88 TYR A CA 1
ATOM 676 C C . TYR A 1 88 ? -12.030 32.997 50.827 1.00 55.81 88 TYR A C 1
ATOM 678 O O . TYR A 1 88 ? -12.535 33.694 49.944 1.00 55.81 88 TYR A O 1
ATOM 686 N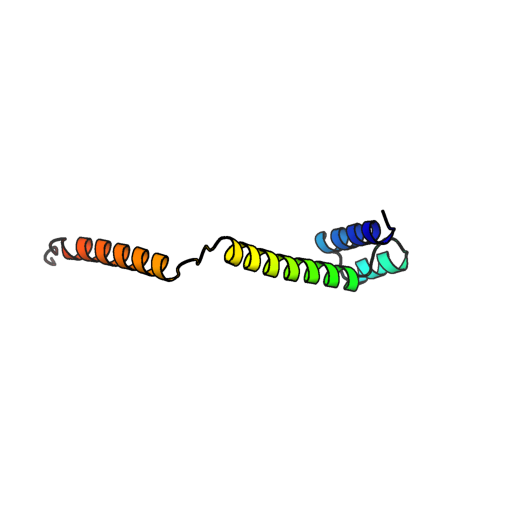 N . PRO A 1 89 ? -11.787 33.497 52.055 1.00 57.06 89 PRO A N 1
ATOM 687 C CA . PRO A 1 89 ? -12.013 34.902 52.362 1.00 57.06 89 PRO A CA 1
ATOM 688 C C . PRO A 1 89 ? -11.073 35.761 51.512 1.00 57.06 89 PRO A C 1
ATOM 690 O O . PRO A 1 89 ? -9.860 35.542 51.492 1.00 57.06 89 PRO A O 1
ATOM 693 N N . GLN A 1 90 ? -11.638 36.725 50.785 1.00 63.31 90 GLN A N 1
ATOM 694 C CA . GLN A 1 90 ? -10.854 37.668 49.995 1.00 63.31 90 GLN A CA 1
ATOM 695 C C . GLN A 1 90 ? -9.939 38.465 50.931 1.00 63.31 90 GLN A C 1
ATOM 697 O O . GLN A 1 90 ? -10.410 39.091 51.882 1.00 63.31 90 GLN A O 1
ATOM 702 N N . ILE A 1 91 ? -8.632 38.435 50.665 1.00 59.00 91 ILE A N 1
ATOM 703 C CA . ILE A 1 91 ? -7.657 39.267 51.373 1.00 59.00 91 ILE A CA 1
ATOM 704 C C . ILE A 1 91 ? -7.971 40.729 51.006 1.00 59.00 91 ILE A C 1
ATOM 706 O O . ILE A 1 91 ? -8.046 41.025 49.810 1.00 59.00 91 ILE A O 1
ATOM 710 N N . PRO A 1 92 ? -8.196 41.639 51.975 1.00 53.50 92 PRO A N 1
ATOM 711 C CA . PRO A 1 92 ? -8.416 43.047 51.670 1.00 53.50 92 PRO A CA 1
ATOM 712 C C . PRO A 1 92 ? -7.193 43.604 50.942 1.00 53.50 92 PRO A C 1
ATOM 714 O O . PRO A 1 92 ? -6.064 43.383 51.380 1.00 53.50 92 PRO A O 1
ATOM 717 N N . ASN A 1 93 ? -7.430 44.295 49.826 1.00 55.09 93 ASN A N 1
ATOM 718 C CA . ASN A 1 93 ? -6.381 44.972 49.069 1.00 55.09 93 ASN A CA 1
ATOM 719 C C . ASN A 1 93 ? -5.616 45.933 49.995 1.00 55.09 93 ASN A C 1
ATOM 721 O O . ASN A 1 93 ? -6.252 46.735 50.684 1.00 55.09 93 ASN A O 1
ATOM 725 N N . LEU A 1 94 ? -4.283 45.826 50.004 1.00 43.81 94 LEU A N 1
ATOM 726 C CA . LEU A 1 94 ? -3.385 46.841 50.560 1.00 43.81 94 LEU A CA 1
ATOM 727 C C . LEU A 1 94 ? -3.120 47.918 49.503 1.00 43.81 94 LEU A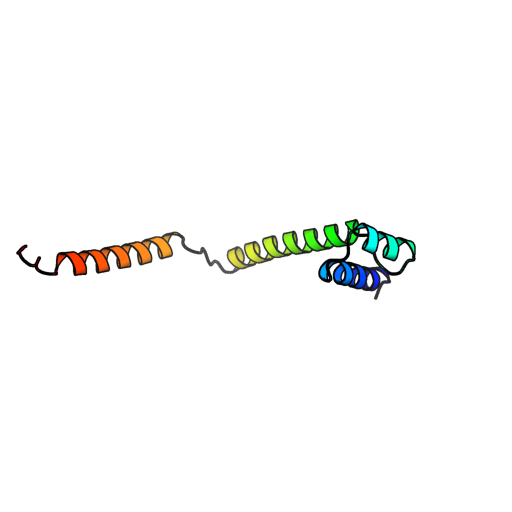 C 1
ATOM 729 O O . LEU A 1 94 ? -2.917 47.524 48.330 1.00 43.81 94 LEU A O 1
#

Sequence (94 aa):
MSANKFALNIGLFLDSTGSTNESIDAMHKIGVSVCAGTVDLHKTKIARDHKTNIKEYFQQNKKEVPMLTWLSTGHHMTTCICKQITSYPQIPNL

Radius of gyration: 27.38 Å; chains: 1; bounding box: 35×66×65 Å

Foldseek 3Di:
DDLQVQQLVVLLVCVVVVHDQVRSVVCVVVVNHPHNVVNVVVVVVVVVVVVVVVVVVCVVVVPPVPPVVVVVVVVVVVVVVVVVVVPDPDDPDD

Organism: Rhizophagus irregularis (strain DAOM 197198w) (NCBI:txid1432141)

pLDDT: mean 80.32, std 18.38, range [43.44, 98.38]

Secondary structure (DSSP, 8-state):
--HHHHHHHHHHHHHHTT--HHHHHHHHHTTSS--HHHHHHHHHHHHHHHHHHHHHHHHHTT----HHHHHHHHHHHHHHHHHHHHTSPPPPP-